Protein AF-A0A7H4P9H3-F1 (afdb_monomer_lite)

Secondary structure (DSSP, 8-state):
---------PPPP------SGGGHHHHHHHHHHHHHHHTT-S-TTTS--HHHHHHHHHHHHHHTHHHHHHHHHHHHHHHHHHHHHHHHHHHHHHHH-HHHHHHHHHHHHHHHTS-GGGHHHHHHHHH-STTS------------SS--

Organism: NCBI:txid2058152

Sequence (148 aa):
MSQMILRTDAPARPGFRLNGWPWLLPALLLLLWYVAAREGWMPEQILPAPSVVADTALSLLSGDLLAQWGFSLQHLALGLLLGATAGTLLGALFGLVPAAAQRVEPLFYALAQIPTLGWIPLFMVLFGIDNGPQAGGYRQNHRGADDY

Radius of gyration: 31.33 Å; chains: 1; bounding box: 106×68×58 Å

Foldseek 3Di:
DDPPDPPPPDDDDPPPPPDPVVVVVVVVVLVVLQVCQVVCVDPCVVRPHVVVVVVVVVVCVPPPVVVVVVVVVVVVVVCCVVCVVVVVVLVVVVVVDVVCCVPPVVVVVVVVPPPPVNVVVVVCVVVDPPPDPPPPDPPPPPPDPPDD

Structure (mmCIF, N/CA/C/O backbone):
data_AF-A0A7H4P9H3-F1
#
_entry.id   AF-A0A7H4P9H3-F1
#
loop_
_atom_site.group_PDB
_atom_site.id
_atom_site.type_symbol
_atom_site.label_atom_id
_atom_site.label_alt_id
_atom_site.label_comp_id
_atom_site.label_asym_id
_atom_site.label_entity_id
_atom_site.label_seq_id
_atom_site.pdbx_PDB_ins_code
_atom_site.Cartn_x
_atom_site.Cartn_y
_atom_site.Cartn_z
_atom_site.occupancy
_atom_site.B_iso_or_equiv
_atom_site.auth_seq_id
_atom_site.auth_comp_id
_atom_site.auth_asym_id
_atom_site.auth_atom_id
_atom_site.pdbx_PDB_model_num
ATOM 1 N N . MET A 1 1 ? -51.803 38.256 -22.784 1.00 50.34 1 MET A N 1
ATOM 2 C CA . MET A 1 1 ? -50.689 38.691 -23.656 1.00 50.34 1 MET A CA 1
ATOM 3 C C . MET A 1 1 ? -49.470 38.969 -22.790 1.00 50.34 1 MET A C 1
ATOM 5 O O . MET A 1 1 ? -49.396 40.043 -22.222 1.00 50.34 1 MET A O 1
ATOM 9 N N . SER A 1 2 ? -48.573 37.993 -22.628 1.00 53.97 2 SER A N 1
ATOM 10 C CA . SER A 1 2 ? -47.148 38.243 -22.356 1.00 53.97 2 SER A CA 1
ATOM 11 C C . SER A 1 2 ? -46.397 36.917 -22.468 1.00 53.97 2 SER A C 1
ATOM 13 O O . SER A 1 2 ? -46.348 36.125 -21.532 1.00 53.97 2 SER A O 1
ATOM 15 N N . GLN A 1 3 ? -45.904 36.636 -23.674 1.00 62.41 3 GLN A N 1
ATOM 16 C CA . GLN A 1 3 ? -44.937 35.574 -23.927 1.00 62.41 3 GLN A CA 1
ATOM 17 C C . GLN A 1 3 ? -43.599 36.057 -23.357 1.00 62.41 3 GLN A C 1
ATOM 19 O O . GLN A 1 3 ? -42.876 36.811 -24.006 1.00 62.41 3 GLN A O 1
ATOM 24 N N . MET A 1 4 ? -43.311 35.688 -22.108 1.00 59.50 4 MET A N 1
ATOM 25 C CA . MET A 1 4 ? -42.007 35.899 -21.488 1.00 59.50 4 MET A CA 1
ATOM 26 C C . MET A 1 4 ? -41.055 34.852 -22.066 1.00 59.50 4 MET A C 1
ATOM 28 O O . MET A 1 4 ? -40.994 33.707 -21.628 1.00 59.50 4 MET A O 1
ATOM 32 N N . ILE A 1 5 ? -40.401 35.263 -23.147 1.00 64.75 5 ILE A N 1
ATOM 33 C CA . ILE A 1 5 ? -39.418 34.519 -23.926 1.00 64.75 5 ILE A CA 1
ATOM 34 C C . ILE A 1 5 ? -38.284 34.076 -22.990 1.00 64.75 5 ILE A C 1
ATOM 36 O O . ILE A 1 5 ? -37.393 34.855 -22.656 1.00 64.75 5 ILE A O 1
ATOM 40 N N . LEU A 1 6 ? -38.312 32.810 -22.571 1.00 63.94 6 LEU A N 1
ATOM 41 C CA . LEU A 1 6 ? -37.164 32.107 -22.002 1.00 63.94 6 LEU A CA 1
ATOM 42 C C . LEU A 1 6 ? -36.165 31.866 -23.135 1.00 63.94 6 LEU A C 1
ATOM 44 O O . LEU A 1 6 ? -36.168 30.824 -23.788 1.00 63.94 6 LEU A O 1
ATOM 48 N N . ARG A 1 7 ? -35.318 32.862 -23.396 1.00 65.88 7 ARG A N 1
ATOM 49 C CA . ARG A 1 7 ? -34.140 32.684 -24.238 1.00 65.88 7 ARG A CA 1
ATOM 50 C C . ARG A 1 7 ? -33.122 31.887 -23.433 1.00 65.88 7 ARG A C 1
ATOM 52 O O . ARG A 1 7 ? -32.384 32.427 -22.621 1.00 65.88 7 ARG A O 1
ATOM 59 N N . THR A 1 8 ? -33.172 30.571 -23.586 1.00 65.62 8 THR A N 1
ATOM 60 C CA . THR A 1 8 ? -32.156 29.668 -23.054 1.00 65.62 8 THR A CA 1
ATOM 61 C C . THR A 1 8 ? -30.959 29.764 -23.987 1.00 65.62 8 THR A C 1
ATOM 63 O O . THR A 1 8 ? -30.941 29.154 -25.055 1.00 65.62 8 THR A O 1
ATOM 66 N N . ASP A 1 9 ? -29.979 30.584 -23.622 1.00 63.50 9 ASP A N 1
ATOM 67 C CA . ASP A 1 9 ? -28.686 30.571 -24.291 1.00 63.50 9 ASP A CA 1
ATOM 68 C C . ASP A 1 9 ? -28.035 29.214 -24.002 1.00 63.50 9 ASP A C 1
ATOM 70 O O . ASP A 1 9 ? -27.624 28.912 -22.880 1.00 63.50 9 ASP A O 1
ATOM 74 N N . ALA A 1 10 ? -28.037 28.337 -25.007 1.00 69.56 10 ALA A N 1
ATOM 75 C CA . ALA A 1 10 ? -27.418 27.027 -24.904 1.00 69.56 10 ALA A CA 1
ATOM 76 C C . ALA A 1 10 ? -25.907 27.204 -24.651 1.00 69.56 10 ALA A C 1
ATOM 78 O O . ALA A 1 10 ? -25.257 27.956 -25.385 1.00 69.56 10 ALA A O 1
ATOM 79 N N . PRO A 1 11 ? -25.318 26.526 -23.649 1.00 66.38 11 PRO A N 1
ATOM 80 C CA . PRO A 1 11 ? -23.902 26.674 -23.350 1.00 66.38 11 PRO A CA 1
ATOM 81 C C . PRO A 1 11 ? -23.066 26.188 -24.539 1.00 66.38 11 PRO A C 1
ATOM 83 O O . PRO A 1 11 ? -23.176 25.037 -24.971 1.00 66.38 11 PRO A O 1
ATOM 86 N N . ALA A 1 12 ? -22.225 27.076 -25.074 1.00 68.00 12 ALA A N 1
ATOM 87 C CA . ALA A 1 12 ? -21.254 26.738 -26.105 1.00 68.00 12 ALA A CA 1
ATOM 88 C C . ALA A 1 12 ? -20.333 25.625 -25.580 1.00 68.00 12 ALA A C 1
ATOM 90 O O . ALA A 1 12 ? -19.615 25.802 -24.596 1.00 68.00 12 ALA A O 1
ATOM 91 N N . ARG A 1 13 ? -20.372 24.453 -26.221 1.00 68.19 13 ARG A N 1
ATOM 92 C CA . ARG A 1 13 ? -19.498 23.326 -25.877 1.00 68.19 13 ARG A CA 1
ATOM 93 C C . ARG A 1 13 ? -18.051 23.717 -26.202 1.00 68.19 13 ARG A C 1
ATOM 95 O O . ARG A 1 13 ? -17.796 24.065 -27.357 1.00 68.19 13 ARG A O 1
ATOM 102 N N . PRO A 1 14 ? -17.101 23.656 -25.252 1.00 64.00 14 PRO A N 1
ATOM 103 C CA . PRO A 1 14 ? -15.700 23.893 -25.567 1.00 64.00 14 PRO A CA 1
ATOM 104 C C . PRO A 1 14 ? -15.241 22.808 -26.545 1.00 64.00 14 PRO A C 1
ATOM 106 O O . PRO A 1 14 ? -15.178 21.626 -26.209 1.00 64.00 14 PRO A O 1
ATOM 109 N N . GLY A 1 15 ? -14.979 23.202 -27.791 1.00 64.19 15 GLY A N 1
ATOM 110 C CA . GLY A 1 15 ? -14.420 22.309 -28.794 1.00 64.19 15 GLY A CA 1
ATOM 111 C C . GLY A 1 15 ? -13.001 21.945 -28.384 1.00 64.19 15 GLY A C 1
ATOM 112 O O . GLY A 1 15 ? -12.099 22.775 -28.486 1.00 64.19 15 GLY A O 1
ATOM 113 N N . PHE A 1 16 ? -12.804 20.715 -27.910 1.00 64.50 16 PHE A N 1
ATOM 114 C CA . PHE A 1 16 ? -11.483 20.165 -27.632 1.00 64.50 16 PHE A CA 1
ATOM 115 C C . PHE A 1 16 ? -10.740 20.013 -28.964 1.00 64.50 16 PHE A C 1
ATOM 117 O O . PHE A 1 16 ? -10.868 19.016 -29.673 1.00 64.50 16 PHE A O 1
ATOM 124 N N . ARG A 1 17 ? -10.022 21.063 -29.365 1.00 65.56 17 ARG A N 1
ATOM 125 C CA . ARG A 1 17 ? -9.144 21.021 -30.530 1.00 65.56 17 ARG A CA 1
ATOM 126 C C . ARG A 1 17 ? -7.938 20.173 -30.154 1.00 65.56 17 ARG A C 1
ATOM 128 O O . ARG A 1 17 ? -7.059 20.637 -29.432 1.00 65.56 17 ARG A O 1
ATOM 135 N N . LEU A 1 18 ? -7.909 18.940 -30.653 1.00 63.81 18 LEU A N 1
ATOM 136 C CA . LEU A 1 18 ? -6.740 18.064 -30.640 1.00 63.81 18 LEU A CA 1
ATOM 137 C C . LEU A 1 18 ? -5.651 18.687 -31.526 1.00 63.81 18 LEU A C 1
ATOM 139 O O . LEU A 1 18 ? -5.463 18.304 -32.676 1.00 63.81 18 LEU A O 1
ATOM 143 N N . ASN A 1 19 ? -4.980 19.720 -31.024 1.00 69.88 19 ASN A N 1
ATOM 144 C CA . ASN A 1 19 ? -3.798 20.266 -31.670 1.00 69.88 19 ASN A CA 1
ATOM 145 C C . ASN A 1 19 ? -2.638 19.313 -31.349 1.00 69.88 19 ASN A C 1
ATOM 147 O O . ASN A 1 19 ? -2.476 18.952 -30.191 1.00 69.88 19 ASN A O 1
ATOM 151 N N . GLY A 1 20 ? -1.843 18.887 -32.334 1.00 70.44 20 GLY A N 1
ATOM 152 C CA . GLY A 1 20 ? -0.722 17.946 -32.132 1.00 70.44 20 GLY A CA 1
ATOM 153 C C . GLY A 1 20 ? 0.461 18.529 -31.344 1.00 70.44 20 GLY A C 1
ATOM 154 O O . GLY A 1 20 ? 1.387 17.812 -30.978 1.00 70.44 20 GLY A O 1
ATOM 155 N N . TRP A 1 21 ? 0.408 19.827 -31.044 1.00 75.75 21 TRP A N 1
ATOM 156 C CA . TRP A 1 21 ? 1.420 20.588 -30.312 1.00 75.75 21 TRP A CA 1
ATOM 157 C C . TRP A 1 21 ? 1.882 19.982 -28.966 1.00 75.75 21 TRP A C 1
ATOM 159 O O . TRP A 1 21 ? 3.083 20.012 -28.704 1.00 75.75 21 TRP A O 1
ATOM 169 N N . PRO A 1 22 ? 1.013 19.380 -28.123 1.00 78.44 22 PRO A N 1
ATOM 170 C CA . PRO A 1 22 ? 1.424 18.764 -26.860 1.00 78.44 22 PRO A CA 1
ATOM 171 C C . PRO A 1 22 ? 2.358 17.562 -27.039 1.00 78.44 22 PRO A C 1
ATOM 173 O O . PRO A 1 22 ? 3.066 17.214 -26.102 1.00 78.44 22 PRO A O 1
ATOM 176 N N . TRP A 1 23 ? 2.381 16.940 -28.225 1.00 81.50 23 TRP A N 1
ATOM 177 C CA . TRP A 1 23 ? 3.213 15.769 -28.522 1.00 81.50 23 TRP A CA 1
ATOM 178 C C . TRP A 1 23 ? 4.636 16.129 -28.968 1.00 81.50 23 TRP A C 1
ATOM 180 O O . TRP A 1 23 ? 5.516 15.272 -28.940 1.00 81.50 23 TRP A O 1
ATOM 190 N N . LEU A 1 24 ? 4.897 17.393 -29.318 1.00 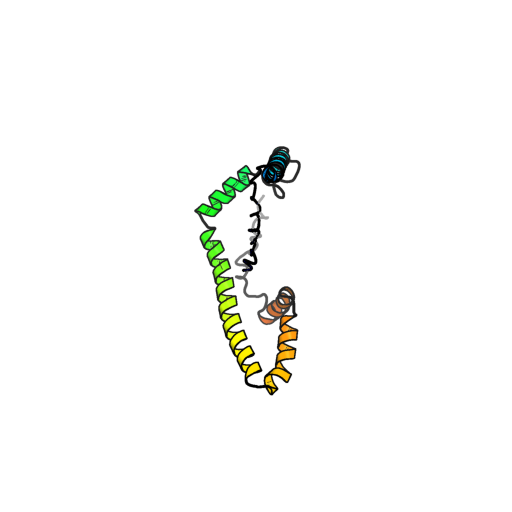82.00 24 LEU A N 1
ATOM 191 C CA . LEU A 1 24 ? 6.240 17.853 -29.691 1.00 82.00 24 LEU A CA 1
ATOM 192 C C . LEU A 1 24 ? 7.212 17.800 -28.508 1.00 82.00 24 LEU A C 1
ATOM 194 O O . LEU A 1 24 ? 8.365 17.420 -28.680 1.00 82.00 24 LEU A O 1
ATOM 198 N N . LEU A 1 25 ? 6.740 18.141 -27.306 1.00 82.25 25 LEU A N 1
ATOM 199 C CA . LEU A 1 25 ? 7.551 18.128 -26.089 1.00 82.25 25 LEU A CA 1
ATOM 200 C C . LEU A 1 25 ? 8.035 16.710 -25.704 1.00 82.25 25 LEU A C 1
ATOM 202 O O . LEU A 1 25 ? 9.245 16.536 -25.556 1.00 82.25 25 LEU A O 1
ATOM 206 N N . PRO A 1 26 ? 7.167 15.680 -25.590 1.00 83.19 26 PRO A N 1
ATOM 207 C CA . PRO A 1 26 ? 7.621 14.319 -25.311 1.00 83.19 26 PRO A CA 1
ATOM 208 C C . PRO A 1 26 ? 8.455 13.736 -26.458 1.00 83.19 26 PRO A C 1
ATOM 210 O O . PRO A 1 26 ? 9.421 13.029 -26.190 1.00 83.19 26 PRO A O 1
ATOM 213 N N . ALA A 1 27 ? 8.147 14.060 -27.720 1.00 83.44 27 ALA A N 1
ATOM 214 C CA . ALA A 1 27 ? 8.945 13.606 -28.860 1.00 83.44 27 ALA A CA 1
ATOM 215 C C . ALA A 1 27 ? 10.370 14.186 -28.844 1.00 83.44 27 ALA A C 1
ATOM 217 O O . ALA A 1 27 ? 11.335 13.454 -29.059 1.00 83.44 27 ALA A O 1
ATOM 218 N N . LEU A 1 28 ? 10.518 15.479 -28.538 1.00 85.12 28 LEU A N 1
ATOM 219 C CA . LEU A 1 28 ? 11.826 16.120 -28.397 1.00 85.12 28 LEU A CA 1
ATOM 220 C C . LEU A 1 28 ? 12.618 15.521 -27.229 1.00 85.12 28 LEU A C 1
ATOM 222 O O . LEU A 1 28 ? 13.813 15.268 -27.366 1.00 85.12 28 LEU A O 1
ATOM 226 N N . LEU A 1 29 ? 11.951 15.257 -26.104 1.00 83.19 29 LEU A N 1
ATOM 227 C CA . LEU A 1 29 ? 12.568 14.631 -24.937 1.00 83.19 29 LEU A CA 1
ATOM 228 C C . LEU A 1 29 ? 13.059 13.209 -25.246 1.00 83.19 29 LEU A C 1
ATOM 230 O O . LEU A 1 29 ? 14.183 12.865 -24.892 1.00 83.19 29 LEU A O 1
ATOM 234 N N . LEU A 1 30 ? 12.252 12.409 -25.950 1.00 80.38 30 LEU A N 1
ATOM 235 C CA . LEU A 1 30 ? 12.633 11.073 -26.423 1.00 80.38 30 LEU A CA 1
ATOM 236 C C . LEU A 1 30 ? 13.840 11.126 -27.366 1.00 80.38 30 LEU A C 1
ATOM 238 O O . LEU A 1 30 ? 14.734 10.289 -27.273 1.00 80.38 30 LEU A O 1
ATOM 242 N N . LEU A 1 31 ? 13.885 12.118 -28.257 1.00 80.50 31 LEU A N 1
ATOM 243 C CA . LEU A 1 31 ? 14.992 12.288 -29.193 1.00 80.50 31 LEU A CA 1
ATOM 244 C C . LEU A 1 31 ? 16.279 12.707 -28.470 1.00 80.50 31 LEU A C 1
ATOM 246 O O . LEU A 1 31 ? 17.341 12.150 -28.740 1.00 80.50 31 LEU A O 1
ATOM 250 N N . LEU A 1 32 ? 16.183 13.628 -27.508 1.00 80.44 32 LEU A N 1
ATOM 251 C CA . LEU A 1 32 ? 17.313 14.025 -26.668 1.00 80.44 32 LEU A CA 1
ATOM 252 C C . LEU A 1 32 ? 17.823 12.846 -25.828 1.00 80.44 32 LEU A C 1
ATOM 254 O O . LEU A 1 32 ? 19.031 12.652 -25.713 1.00 80.44 32 LEU A O 1
ATOM 258 N N . TRP A 1 33 ? 16.907 12.030 -25.303 1.00 76.50 33 TRP A N 1
ATOM 259 C CA . TRP A 1 33 ? 17.234 10.800 -24.589 1.00 76.50 33 TRP A CA 1
ATOM 260 C C . TRP A 1 33 ? 17.967 9.791 -25.482 1.00 76.50 33 TRP A C 1
ATOM 262 O O . TRP A 1 33 ? 19.010 9.275 -25.084 1.00 76.50 33 TRP A O 1
ATOM 272 N N . TYR A 1 34 ? 17.473 9.562 -26.703 1.00 74.81 34 TYR A N 1
ATOM 273 C CA . TYR A 1 34 ? 18.114 8.684 -27.685 1.00 74.81 34 TYR A CA 1
ATOM 274 C C . TYR A 1 34 ? 19.552 9.124 -27.993 1.00 74.81 34 TYR A C 1
ATOM 276 O O . TYR A 1 34 ? 20.463 8.297 -27.994 1.00 74.81 34 TYR A O 1
ATOM 284 N N . VAL A 1 35 ? 19.768 10.425 -28.216 1.00 73.75 35 VAL A N 1
ATOM 285 C CA . VAL A 1 35 ? 21.100 10.983 -28.499 1.00 73.75 35 VAL A CA 1
ATOM 286 C C . VAL A 1 35 ? 22.020 10.853 -27.284 1.00 73.75 35 VAL A C 1
ATOM 288 O O . VAL A 1 35 ? 23.136 10.362 -27.426 1.00 73.75 35 VAL A O 1
ATOM 291 N N . ALA A 1 36 ? 21.547 11.214 -26.087 1.00 71.69 36 ALA A N 1
ATOM 292 C CA . ALA A 1 36 ? 22.340 11.133 -24.860 1.00 71.69 36 ALA A CA 1
ATOM 293 C C . ALA A 1 36 ? 22.748 9.690 -24.508 1.0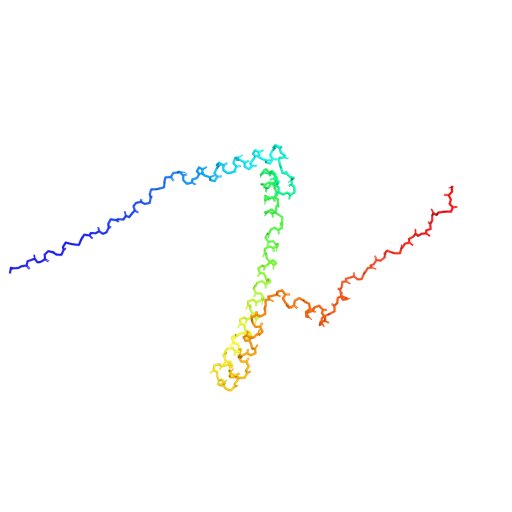0 71.69 36 ALA A C 1
ATOM 295 O O . ALA A 1 36 ? 23.869 9.464 -24.052 1.00 71.69 36 ALA A O 1
ATOM 296 N N . ALA A 1 37 ? 21.860 8.719 -24.747 1.00 67.94 37 ALA A N 1
ATOM 297 C CA . ALA A 1 37 ? 22.150 7.304 -24.537 1.00 67.94 37 ALA A CA 1
ATOM 298 C C . ALA A 1 37 ? 23.123 6.745 -25.591 1.00 67.94 37 ALA A C 1
ATOM 300 O O . ALA A 1 37 ? 23.994 5.949 -25.255 1.00 67.94 37 ALA A O 1
ATOM 301 N N . ARG A 1 38 ? 23.015 7.174 -26.858 1.00 68.75 38 ARG A N 1
ATOM 302 C CA . ARG A 1 38 ? 23.899 6.712 -27.943 1.00 68.75 38 ARG A CA 1
ATOM 303 C C . ARG A 1 38 ? 25.321 7.267 -27.835 1.00 68.75 38 ARG A C 1
ATOM 305 O O . ARG A 1 38 ? 26.267 6.546 -28.125 1.00 68.75 38 ARG A O 1
ATOM 312 N N . GLU A 1 39 ? 25.466 8.528 -27.437 1.00 71.25 39 GLU A N 1
ATOM 313 C CA . GLU A 1 39 ? 26.770 9.193 -27.283 1.00 71.25 39 GLU A CA 1
ATOM 314 C C . GLU A 1 39 ? 27.473 8.840 -25.957 1.00 71.25 39 GLU A C 1
ATOM 316 O O . GLU A 1 39 ? 28.557 9.348 -25.673 1.00 71.25 39 GLU A O 1
ATOM 321 N N . GLY A 1 40 ? 26.873 7.977 -25.125 1.00 64.62 40 GLY A N 1
ATOM 322 C CA . GLY A 1 40 ? 27.494 7.484 -23.892 1.00 64.62 40 GLY A CA 1
ATOM 323 C C . GLY A 1 40 ? 27.714 8.564 -22.830 1.00 64.62 40 GLY A C 1
ATOM 324 O O . GLY A 1 40 ? 28.597 8.429 -21.985 1.00 64.62 40 GLY A O 1
ATOM 325 N N . TRP A 1 41 ? 26.927 9.646 -22.852 1.00 64.88 41 TRP A N 1
ATOM 326 C CA . TRP A 1 41 ? 27.062 10.761 -21.903 1.00 64.88 41 TRP A CA 1
ATOM 327 C C . TRP A 1 41 ? 26.717 10.371 -20.458 1.00 64.88 41 TRP A C 1
ATOM 329 O O . TRP A 1 41 ? 27.028 11.113 -19.529 1.00 64.88 41 TRP A O 1
ATOM 339 N N . MET A 1 42 ? 26.081 9.213 -20.264 1.00 58.06 42 MET A N 1
ATOM 340 C CA . MET A 1 42 ? 25.690 8.664 -18.971 1.00 58.06 42 MET A CA 1
ATOM 341 C C . MET A 1 42 ? 26.004 7.158 -18.946 1.00 58.06 42 MET A C 1
ATOM 343 O O . MET A 1 42 ? 25.846 6.506 -19.979 1.00 58.06 42 MET A O 1
ATOM 347 N N . PRO A 1 43 ? 26.403 6.574 -17.799 1.00 57.31 43 PRO A N 1
ATOM 348 C CA . PRO A 1 43 ? 26.610 5.132 -17.691 1.00 57.31 43 PRO A CA 1
ATOM 349 C C . PRO A 1 43 ? 25.370 4.343 -18.136 1.00 57.31 43 PRO A C 1
ATOM 351 O O . PRO A 1 43 ? 24.255 4.669 -17.719 1.00 57.31 43 PRO A O 1
ATOM 354 N N . GLU A 1 44 ? 25.557 3.273 -18.917 1.00 59.34 44 GLU A N 1
ATOM 355 C CA . GLU A 1 44 ? 24.473 2.416 -19.446 1.00 59.34 44 GLU A CA 1
ATOM 356 C C . GLU A 1 44 ? 23.559 1.839 -18.350 1.00 59.34 44 GLU A C 1
ATOM 358 O O . GLU A 1 44 ? 22.411 1.483 -18.601 1.00 59.34 44 GLU A O 1
ATOM 363 N N . GLN A 1 45 ? 24.052 1.797 -17.111 1.00 53.62 45 GLN A N 1
ATOM 364 C CA . GLN A 1 45 ? 23.323 1.343 -15.929 1.00 53.62 45 GLN A CA 1
ATOM 365 C C . GLN A 1 45 ? 22.301 2.370 -15.399 1.00 53.62 45 GLN A C 1
ATOM 367 O O . GLN A 1 45 ? 21.400 2.004 -14.649 1.00 53.62 45 GLN A O 1
ATOM 372 N N . ILE A 1 46 ? 22.434 3.647 -15.781 1.00 57.56 46 ILE A N 1
ATOM 373 C CA . ILE A 1 46 ? 21.551 4.760 -15.386 1.00 57.56 46 ILE A CA 1
ATOM 374 C C . ILE A 1 46 ? 20.653 5.177 -16.565 1.00 57.56 46 ILE A C 1
ATOM 376 O O . ILE A 1 46 ? 19.504 5.563 -16.356 1.00 57.56 46 ILE A O 1
ATOM 380 N N . LEU A 1 47 ? 21.152 5.075 -17.803 1.00 51.34 47 LEU A N 1
ATOM 381 C CA . LEU A 1 47 ? 20.416 5.416 -19.025 1.00 51.34 47 LEU A CA 1
ATOM 382 C C . LEU A 1 47 ? 20.662 4.367 -20.132 1.00 51.34 47 LEU A C 1
ATOM 384 O O . LEU A 1 47 ? 21.431 4.612 -21.062 1.00 51.34 47 LEU A O 1
ATOM 388 N N . PRO A 1 48 ? 20.011 3.192 -20.058 1.00 62.09 48 PRO A N 1
ATOM 389 C CA . PRO A 1 48 ? 20.076 2.213 -21.135 1.00 62.09 48 PRO A CA 1
ATOM 390 C C . PRO A 1 48 ? 19.467 2.787 -22.419 1.00 62.09 48 PRO A C 1
ATOM 392 O O . PRO A 1 48 ? 18.485 3.537 -22.384 1.00 62.09 48 PRO A O 1
ATOM 395 N N . ALA A 1 49 ? 20.046 2.422 -23.564 1.00 70.88 49 ALA A N 1
ATOM 396 C CA . ALA A 1 49 ? 19.540 2.848 -24.859 1.00 70.88 49 ALA A CA 1
ATOM 397 C C . ALA A 1 49 ? 18.069 2.417 -25.042 1.00 70.88 49 ALA A C 1
ATOM 399 O O . ALA A 1 49 ? 17.700 1.297 -24.678 1.00 70.88 49 ALA A O 1
ATOM 400 N N . PRO A 1 50 ? 17.215 3.262 -25.642 1.00 65.31 50 PRO A N 1
ATOM 401 C CA . PRO A 1 50 ? 15.785 2.978 -25.790 1.00 65.31 50 PRO A CA 1
ATOM 402 C C . PRO A 1 50 ? 15.485 1.707 -26.601 1.00 65.31 50 PRO A C 1
ATOM 404 O O . PRO A 1 50 ? 14.444 1.092 -26.389 1.00 65.31 50 PRO A O 1
ATOM 407 N N . SER A 1 51 ? 16.392 1.271 -27.483 1.00 70.19 51 SER A N 1
ATOM 408 C CA . SER A 1 51 ? 16.303 -0.028 -28.166 1.00 70.19 51 SER A CA 1
ATOM 409 C C . SER A 1 51 ? 16.430 -1.204 -27.195 1.00 70.19 51 SER A C 1
ATOM 411 O O . SER A 1 51 ? 15.613 -2.115 -27.232 1.00 70.19 51 SER A O 1
ATOM 413 N N . VAL A 1 52 ? 17.385 -1.143 -26.265 1.00 70.12 52 VAL A N 1
ATOM 414 C CA . VAL A 1 52 ? 17.584 -2.162 -25.222 1.00 70.12 52 VAL A CA 1
ATOM 415 C C . VAL A 1 52 ? 16.389 -2.199 -24.271 1.00 70.12 52 VAL A C 1
ATOM 417 O O . VAL A 1 52 ? 15.946 -3.277 -23.878 1.00 70.12 52 VAL A O 1
ATOM 420 N N . VAL A 1 53 ? 15.815 -1.037 -23.941 1.00 72.88 53 VAL A N 1
ATOM 421 C CA . VAL A 1 53 ? 14.573 -0.953 -23.154 1.00 72.88 53 VAL A CA 1
ATOM 422 C C . VAL A 1 53 ? 13.407 -1.605 -23.900 1.00 72.88 53 VAL A C 1
ATOM 424 O O . VAL A 1 53 ? 12.648 -2.352 -23.288 1.00 72.88 53 VAL A O 1
ATOM 427 N N . ALA A 1 54 ? 13.275 -1.366 -25.209 1.00 73.31 54 ALA A N 1
ATOM 428 C CA . ALA A 1 54 ? 12.223 -1.963 -26.029 1.00 73.31 54 ALA A CA 1
ATOM 429 C C . ALA A 1 54 ? 12.365 -3.491 -26.143 1.00 73.31 54 ALA A C 1
ATOM 431 O O . ALA A 1 54 ? 11.388 -4.204 -25.915 1.00 73.31 54 ALA A O 1
ATOM 432 N N . ASP A 1 55 ? 13.569 -4.001 -26.411 1.00 76.69 55 ASP A N 1
ATOM 433 C CA . ASP A 1 55 ? 13.834 -5.445 -26.469 1.00 76.69 55 ASP A CA 1
ATOM 434 C C . ASP A 1 55 ? 13.613 -6.118 -25.110 1.00 76.69 55 ASP A C 1
ATOM 436 O O . ASP A 1 55 ? 12.985 -7.175 -25.023 1.00 76.69 55 ASP A O 1
ATOM 440 N N . THR A 1 56 ? 14.055 -5.478 -24.024 1.00 72.81 56 THR A N 1
ATOM 441 C CA . THR A 1 56 ? 13.822 -5.975 -22.661 1.00 72.81 56 THR A CA 1
ATOM 442 C C . THR A 1 56 ? 12.332 -5.975 -22.330 1.00 72.81 56 THR A C 1
ATOM 444 O O . THR A 1 56 ? 11.830 -6.954 -21.788 1.00 72.81 56 THR A O 1
ATOM 447 N N . ALA A 1 57 ? 11.594 -4.923 -22.695 1.00 68.62 57 ALA A N 1
ATOM 448 C CA . ALA A 1 57 ? 10.150 -4.856 -22.489 1.00 68.62 57 ALA A CA 1
ATOM 449 C C . ALA A 1 57 ? 9.415 -5.975 -23.244 1.00 68.62 57 ALA A C 1
ATOM 451 O O . ALA A 1 57 ? 8.567 -6.645 -22.658 1.00 68.62 57 ALA A O 1
ATOM 452 N N . LEU A 1 58 ? 9.767 -6.223 -24.510 1.00 74.38 58 LEU A N 1
ATOM 453 C CA . LEU A 1 58 ? 9.181 -7.297 -25.321 1.00 74.38 58 LEU A CA 1
ATOM 454 C C . LEU A 1 58 ? 9.535 -8.691 -24.781 1.00 74.38 58 LEU A C 1
ATOM 456 O O . LEU A 1 58 ? 8.665 -9.561 -24.704 1.00 74.38 58 LEU A O 1
ATOM 460 N N . SER A 1 59 ? 10.779 -8.895 -24.349 1.00 70.81 59 SER A N 1
ATOM 461 C CA . SER A 1 59 ? 11.232 -10.145 -23.730 1.00 70.81 59 SER A CA 1
ATOM 462 C C . SER A 1 59 ? 10.494 -10.428 -22.414 1.00 70.81 59 SER A C 1
ATOM 464 O O . SER A 1 59 ? 9.945 -11.514 -22.214 1.00 70.81 59 SER A O 1
ATOM 466 N N . LEU A 1 60 ? 10.368 -9.413 -21.554 1.00 68.00 60 LEU A N 1
ATOM 467 C CA . LEU A 1 60 ? 9.640 -9.501 -20.291 1.00 68.00 60 LEU A CA 1
ATOM 468 C C . LEU A 1 60 ? 8.141 -9.763 -20.503 1.00 68.00 60 LEU A C 1
ATOM 470 O O . LEU A 1 60 ? 7.542 -10.512 -19.729 1.00 68.00 60 LEU A O 1
ATOM 474 N N . LEU A 1 61 ? 7.537 -9.186 -21.552 1.00 68.62 61 LEU A N 1
ATOM 475 C CA . LEU A 1 61 ? 6.117 -9.380 -21.894 1.00 68.62 61 LEU A CA 1
ATOM 476 C C . LEU A 1 61 ? 5.827 -10.822 -22.318 1.00 68.62 61 LEU A C 1
ATOM 478 O 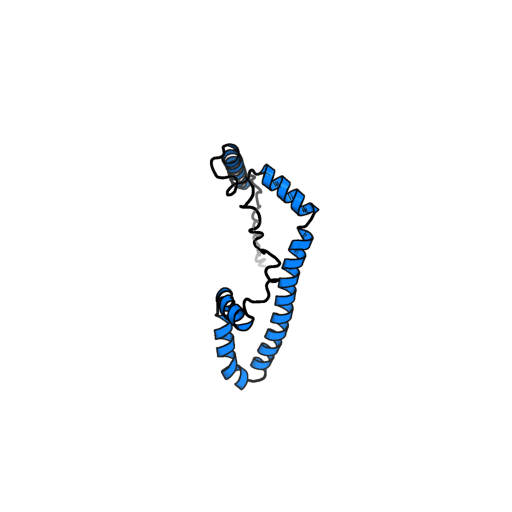O . LEU A 1 61 ? 4.716 -11.303 -22.109 1.00 68.62 61 LEU A O 1
ATOM 482 N N . SER A 1 62 ? 6.824 -11.496 -22.892 1.00 66.62 62 SER A N 1
ATOM 483 C CA . SER A 1 62 ? 6.687 -12.824 -23.494 1.00 66.62 62 SER A CA 1
ATOM 484 C C . SER A 1 62 ? 6.876 -13.975 -22.502 1.00 66.62 62 SER A C 1
ATOM 486 O O . SER A 1 62 ? 6.323 -15.049 -22.718 1.00 66.62 62 SER A O 1
ATOM 488 N N . GLY A 1 63 ? 7.672 -13.777 -21.447 1.00 68.81 63 GLY A N 1
ATOM 489 C CA . GLY A 1 63 ? 8.079 -14.861 -20.545 1.00 68.81 63 GLY A CA 1
ATOM 490 C C . GLY A 1 63 ? 7.421 -14.830 -19.168 1.00 68.81 63 GLY A C 1
ATOM 491 O O . GLY A 1 63 ? 6.818 -15.816 -18.759 1.00 68.81 63 GLY A O 1
ATOM 492 N N . ASP A 1 64 ? 7.548 -13.707 -18.454 1.00 67.56 64 ASP A N 1
ATOM 493 C CA . ASP A 1 64 ? 7.488 -13.734 -16.982 1.00 67.56 64 ASP A CA 1
ATOM 494 C C . ASP A 1 64 ? 6.778 -12.523 -16.349 1.00 67.56 64 ASP A C 1
ATOM 496 O O . ASP A 1 64 ? 6.494 -12.524 -15.154 1.00 67.56 64 ASP A O 1
ATOM 500 N N . LEU A 1 65 ? 6.422 -11.483 -17.123 1.00 70.88 65 LEU A N 1
ATOM 501 C CA . LEU A 1 65 ? 5.698 -10.328 -16.572 1.00 70.88 65 LEU A CA 1
ATOM 502 C C . LEU A 1 65 ? 4.367 -10.752 -15.953 1.00 70.88 65 LEU A C 1
ATOM 504 O O . LEU A 1 65 ? 4.103 -10.434 -14.803 1.00 70.88 65 LEU A O 1
ATOM 508 N N . LEU A 1 66 ? 3.532 -11.506 -16.663 1.00 74.25 66 LEU A N 1
ATOM 509 C CA . LEU A 1 66 ? 2.226 -11.909 -16.127 1.00 74.25 66 LEU A CA 1
ATOM 510 C C . LEU A 1 66 ? 2.338 -12.718 -14.824 1.00 74.25 66 LEU A C 1
ATOM 512 O O . LEU A 1 66 ? 1.528 -12.515 -13.919 1.00 74.25 66 LEU A O 1
ATOM 516 N N . ALA A 1 67 ? 3.359 -13.571 -14.698 1.00 75.75 67 ALA A N 1
ATOM 517 C CA . ALA A 1 67 ? 3.625 -14.327 -13.478 1.00 75.75 67 ALA A CA 1
ATOM 518 C C . ALA A 1 67 ? 4.081 -13.407 -12.331 1.00 75.75 67 ALA A C 1
ATOM 520 O O . ALA A 1 67 ? 3.470 -13.423 -11.259 1.00 75.75 67 ALA A O 1
ATOM 521 N N . GLN A 1 68 ? 5.073 -12.539 -12.569 1.00 76.94 68 GLN A N 1
ATOM 522 C CA . GLN A 1 68 ? 5.555 -11.554 -11.589 1.00 76.94 68 GLN A CA 1
ATOM 523 C C . GLN A 1 68 ? 4.429 -10.625 -11.111 1.00 76.94 68 GLN A C 1
ATOM 525 O O . GLN A 1 68 ? 4.292 -10.360 -9.914 1.00 76.94 68 GLN A O 1
ATOM 530 N N . TRP A 1 69 ? 3.590 -10.158 -12.035 1.00 82.50 69 TRP A N 1
ATOM 531 C CA . TRP A 1 69 ? 2.438 -9.321 -11.713 1.00 82.50 69 TRP A CA 1
ATOM 532 C C . TRP A 1 69 ? 1.404 -10.092 -10.903 1.00 82.50 69 TRP A C 1
ATOM 534 O O . TRP A 1 69 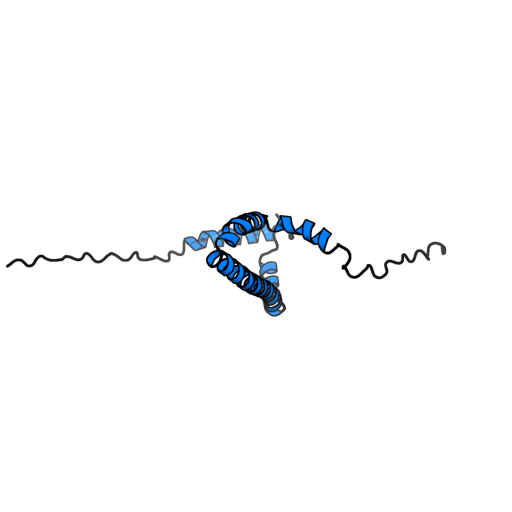? 0.883 -9.550 -9.931 1.00 82.50 69 TRP A O 1
ATOM 544 N N . GLY A 1 70 ? 1.152 -11.358 -11.248 1.00 84.88 70 GLY A N 1
ATOM 545 C CA . GLY A 1 70 ? 0.287 -12.252 -10.483 1.00 84.88 70 GLY A CA 1
ATOM 546 C C . GLY A 1 70 ? 0.738 -12.388 -9.030 1.00 84.88 70 GLY A C 1
ATOM 547 O O . GLY A 1 70 ? -0.081 -12.231 -8.125 1.00 84.88 70 GLY A O 1
ATOM 548 N N . PHE A 1 71 ? 2.040 -12.567 -8.789 1.00 85.62 71 PHE A N 1
ATOM 549 C CA . PHE A 1 71 ? 2.589 -12.597 -7.432 1.00 85.62 71 PHE A CA 1
ATOM 550 C C . PHE A 1 71 ? 2.359 -11.282 -6.684 1.00 85.62 71 PHE A C 1
ATOM 552 O O . PHE A 1 71 ? 1.872 -11.310 -5.552 1.00 85.62 71 PHE A O 1
ATOM 559 N N . SER A 1 72 ? 2.653 -10.128 -7.288 1.00 84.56 72 SER A N 1
ATOM 560 C CA . SER A 1 72 ? 2.391 -8.830 -6.648 1.00 84.56 72 SER A CA 1
ATOM 561 C C . SER A 1 72 ? 0.904 -8.627 -6.342 1.00 84.56 72 SER A C 1
ATOM 563 O O . SER A 1 72 ? 0.549 -8.206 -5.239 1.00 84.56 72 SER A O 1
ATOM 565 N N . LEU A 1 73 ? 0.025 -8.978 -7.284 1.00 91.38 73 LEU A N 1
ATOM 566 C CA . LEU A 1 73 ? -1.421 -8.845 -7.122 1.00 91.38 73 LEU A CA 1
ATOM 567 C C . LEU A 1 73 ? -1.962 -9.782 -6.043 1.00 91.38 73 LEU A C 1
ATOM 569 O O . LEU A 1 73 ? -2.826 -9.384 -5.269 1.00 91.38 73 LEU A O 1
ATOM 573 N N . GLN A 1 74 ? -1.436 -11.003 -5.958 1.00 93.25 74 GLN A N 1
ATOM 574 C CA . GLN A 1 74 ? -1.812 -11.964 -4.928 1.00 93.25 74 GLN A CA 1
ATOM 575 C C . GLN A 1 74 ? -1.454 -11.448 -3.533 1.00 93.25 74 GLN A C 1
ATOM 577 O O . GLN A 1 74 ? -2.275 -11.546 -2.625 1.00 93.25 74 GLN A O 1
ATOM 582 N N . HIS A 1 75 ? -0.268 -10.860 -3.354 1.00 93.00 75 HIS A N 1
ATOM 583 C CA . HIS A 1 75 ? 0.117 -10.268 -2.071 1.00 93.00 75 HIS A CA 1
ATOM 584 C C . HIS A 1 75 ? -0.809 -9.111 -1.680 1.00 93.00 75 HIS A C 1
ATOM 586 O O . HIS A 1 75 ? -1.263 -9.044 -0.537 1.00 93.00 75 HIS A O 1
ATOM 592 N N . LEU A 1 76 ? -1.148 -8.244 -2.639 1.00 93.75 76 LEU A N 1
ATOM 593 C CA . LEU A 1 76 ? -2.131 -7.174 -2.455 1.00 93.75 76 LEU A CA 1
ATOM 594 C C . LEU A 1 76 ? -3.511 -7.724 -2.084 1.00 93.75 76 LEU A C 1
ATOM 596 O O . LEU A 1 76 ? -4.125 -7.252 -1.131 1.00 93.75 76 LEU A O 1
ATOM 600 N N . ALA A 1 77 ? -3.985 -8.741 -2.803 1.00 95.81 77 ALA A N 1
ATOM 601 C CA . ALA A 1 77 ? -5.286 -9.353 -2.574 1.00 95.81 77 ALA A CA 1
ATOM 602 C C . ALA A 1 77 ? -5.362 -10.034 -1.202 1.00 95.81 77 ALA A C 1
ATOM 604 O O . ALA A 1 77 ? -6.339 -9.844 -0.482 1.00 95.81 77 ALA A O 1
ATOM 605 N N . LEU A 1 78 ? -4.327 -10.781 -0.806 1.00 96.00 78 LEU A N 1
ATOM 606 C CA . LEU A 1 78 ? -4.256 -11.418 0.510 1.00 96.00 78 LEU A CA 1
ATOM 607 C C . LEU A 1 78 ? -4.188 -10.379 1.633 1.00 96.00 78 LEU A C 1
ATOM 609 O O . LEU A 1 78 ? -4.937 -10.488 2.603 1.00 96.00 78 LEU A O 1
ATOM 613 N N . GLY A 1 79 ? -3.348 -9.351 1.484 1.00 93.12 79 GLY A N 1
ATOM 614 C CA . GLY A 1 79 ? -3.263 -8.249 2.442 1.00 93.12 79 GLY A CA 1
ATOM 615 C C . GLY A 1 79 ? -4.596 -7.512 2.588 1.00 93.12 79 GLY A C 1
ATOM 616 O O . GLY A 1 79 ? -5.036 -7.252 3.707 1.00 93.12 79 GLY A O 1
ATOM 617 N N . LEU A 1 80 ? -5.280 -7.251 1.470 1.00 95.56 80 LEU A N 1
ATOM 618 C CA . LEU A 1 80 ? -6.599 -6.627 1.456 1.00 95.56 80 LEU A CA 1
ATOM 619 C C . LEU A 1 80 ? -7.655 -7.518 2.110 1.00 95.56 80 LEU A C 1
ATOM 621 O O . LEU A 1 80 ? -8.421 -7.026 2.925 1.00 95.56 80 LEU A O 1
ATOM 625 N N . LEU A 1 81 ? -7.706 -8.810 1.786 1.00 97.69 81 LEU A N 1
ATOM 626 C CA . LEU A 1 81 ? -8.691 -9.732 2.355 1.00 97.69 81 LEU A CA 1
ATOM 627 C C . LEU A 1 81 ? -8.525 -9.865 3.869 1.00 97.69 81 LEU A C 1
ATOM 629 O O . LEU A 1 81 ? -9.501 -9.733 4.611 1.00 97.69 81 LEU A O 1
ATOM 633 N N . LEU A 1 82 ? -7.294 -10.083 4.336 1.00 96.62 82 LEU A N 1
ATOM 634 C CA . LEU A 1 82 ? -7.000 -10.199 5.763 1.00 96.62 82 LEU A CA 1
ATOM 635 C C . LEU A 1 82 ? -7.259 -8.874 6.490 1.00 96.62 82 LEU A C 1
ATOM 637 O O . LEU A 1 82 ? -7.945 -8.861 7.513 1.00 96.62 82 LEU A O 1
ATOM 641 N N . GLY A 1 83 ? -6.776 -7.760 5.934 1.00 94.31 83 GLY A N 1
ATOM 642 C CA . GLY A 1 83 ? -6.964 -6.425 6.496 1.00 94.31 83 GLY A CA 1
ATOM 643 C C . GLY A 1 83 ? -8.428 -5.993 6.526 1.00 94.31 83 GLY A C 1
ATOM 644 O O . GLY A 1 83 ? -8.898 -5.510 7.552 1.00 94.31 83 GLY A O 1
ATOM 645 N N . ALA A 1 84 ? -9.177 -6.220 5.447 1.00 96.62 84 ALA A N 1
ATOM 646 C CA . ALA A 1 84 ? -10.599 -5.905 5.375 1.00 96.62 84 ALA A CA 1
ATOM 647 C C . ALA A 1 84 ? -11.400 -6.752 6.363 1.00 96.62 84 ALA A C 1
ATOM 649 O O . ALA A 1 84 ? -12.256 -6.215 7.057 1.00 96.62 84 ALA A O 1
ATOM 650 N N . THR A 1 85 ? -11.102 -8.048 6.485 1.00 97.81 85 THR A N 1
ATOM 651 C CA . THR A 1 85 ? -11.809 -8.925 7.429 1.00 97.81 85 THR A CA 1
ATOM 652 C C . THR A 1 85 ? -11.531 -8.505 8.872 1.00 97.81 85 THR A C 1
ATOM 654 O O . THR A 1 85 ? -12.464 -8.237 9.627 1.00 97.81 85 THR A O 1
ATOM 657 N N . ALA A 1 86 ? -10.257 -8.371 9.251 1.00 96.00 86 ALA A N 1
ATOM 658 C CA . ALA A 1 86 ? -9.869 -7.976 10.604 1.00 96.00 86 ALA A CA 1
ATOM 659 C C . ALA A 1 86 ? -10.338 -6.553 10.951 1.00 96.00 86 ALA A C 1
ATOM 661 O O . ALA A 1 86 ? -10.907 -6.331 12.018 1.00 96.00 86 ALA A O 1
ATOM 662 N N . GLY A 1 87 ? -10.154 -5.601 10.035 1.00 93.81 87 GLY A N 1
ATOM 663 C CA . GLY A 1 87 ? -10.579 -4.214 10.197 1.00 93.81 87 GLY A CA 1
ATOM 664 C C . GLY A 1 87 ? -12.095 -4.074 10.296 1.00 93.81 87 GLY A C 1
ATOM 665 O O . GLY A 1 87 ? -12.578 -3.323 11.135 1.00 93.81 87 GLY A O 1
ATOM 666 N N . THR A 1 88 ? -12.857 -4.846 9.515 1.00 96.12 88 THR A N 1
ATOM 667 C CA . THR A 1 88 ? -14.326 -4.854 9.607 1.00 96.12 88 THR A CA 1
ATOM 668 C C . THR A 1 88 ? -14.795 -5.426 10.943 1.00 96.12 88 THR A C 1
ATOM 670 O O . THR A 1 88 ? -15.684 -4.851 11.564 1.00 96.12 88 THR A O 1
ATOM 673 N N . LEU A 1 89 ? -14.179 -6.509 11.429 1.00 95.75 89 LEU A N 1
ATOM 674 C CA . LEU A 1 89 ? -14.504 -7.086 12.738 1.00 95.75 89 LEU A CA 1
ATOM 675 C C . LEU A 1 89 ? -14.185 -6.119 13.885 1.00 95.75 89 LEU A C 1
ATOM 677 O O . LEU A 1 89 ? -15.010 -5.935 14.778 1.00 95.75 89 LEU A O 1
ATOM 681 N N . LEU A 1 90 ? -13.018 -5.471 13.848 1.00 93.38 90 LEU A N 1
ATOM 682 C CA . LEU A 1 90 ? -12.626 -4.474 14.848 1.00 93.38 90 LEU A CA 1
ATOM 683 C C . LEU A 1 90 ? -13.503 -3.219 14.782 1.00 93.38 90 LEU A C 1
ATOM 685 O O . LEU A 1 90 ? -13.963 -2.743 15.815 1.00 93.38 90 LEU A O 1
ATOM 689 N N . GLY A 1 91 ? -13.795 -2.717 13.582 1.00 92.44 91 GLY A N 1
ATOM 690 C CA . GLY A 1 91 ? -14.690 -1.579 13.385 1.00 92.44 91 GLY A CA 1
ATOM 691 C C . GLY A 1 91 ? -16.111 -1.872 13.870 1.00 92.44 91 GLY A C 1
ATOM 692 O O . GLY A 1 91 ? -16.705 -1.053 14.571 1.00 92.44 91 GLY A O 1
ATOM 693 N N . ALA A 1 92 ? -16.631 -3.069 13.584 1.00 94.81 92 ALA A N 1
ATOM 694 C CA . ALA A 1 92 ? -17.909 -3.523 14.122 1.00 94.81 92 ALA A CA 1
ATOM 695 C C . ALA A 1 92 ? -17.872 -3.619 15.656 1.00 94.81 92 ALA A C 1
ATOM 697 O O . ALA A 1 92 ? -18.810 -3.177 16.315 1.00 94.81 92 ALA A O 1
ATOM 698 N N . LEU A 1 93 ? -16.782 -4.131 16.237 1.00 94.25 93 LEU A N 1
ATOM 699 C CA . LEU A 1 93 ? -16.610 -4.206 17.689 1.00 94.25 93 LEU A CA 1
ATOM 700 C C . LEU A 1 93 ? -16.612 -2.815 18.340 1.00 94.25 93 LEU A C 1
ATOM 702 O O . LEU A 1 93 ? -17.287 -2.620 19.350 1.00 94.25 93 LEU A O 1
ATOM 706 N N . PHE A 1 94 ? -15.907 -1.844 17.758 1.00 93.44 94 PHE A N 1
ATOM 707 C CA . PHE A 1 94 ? -15.894 -0.465 18.255 1.00 93.44 94 PHE A CA 1
ATOM 708 C C . PHE A 1 94 ? -17.260 0.215 18.101 1.00 93.44 94 PHE A C 1
ATOM 710 O O . PHE A 1 94 ? -17.678 0.941 19.000 1.00 93.44 94 PHE A O 1
ATOM 717 N N . GLY A 1 95 ? -17.994 -0.075 17.022 1.00 91.38 95 GLY A N 1
ATOM 718 C CA . GLY A 1 95 ? -19.354 0.430 16.818 1.00 91.38 95 GLY A CA 1
ATOM 719 C C . GLY A 1 95 ? -20.395 -0.173 17.770 1.00 91.38 95 GLY A C 1
ATOM 720 O O . GLY A 1 95 ? -21.323 0.519 18.184 1.00 91.38 95 GLY A O 1
ATOM 721 N N . LEU A 1 96 ? -20.246 -1.449 18.141 1.00 93.62 96 LEU A N 1
ATOM 722 C CA . LEU A 1 96 ? -21.184 -2.159 19.020 1.00 93.62 96 LEU A CA 1
ATOM 723 C C . LEU A 1 96 ? -20.880 -1.959 20.512 1.00 93.62 96 LEU A C 1
ATOM 725 O O . LEU A 1 96 ? -21.794 -2.025 21.335 1.00 93.62 96 LEU A O 1
ATOM 729 N N . VAL A 1 97 ? -19.613 -1.735 20.881 1.00 95.12 97 VAL A N 1
ATOM 730 C CA . VAL A 1 97 ? -19.167 -1.679 22.280 1.00 95.12 97 VAL A CA 1
ATOM 731 C C . VAL A 1 97 ? -18.442 -0.353 22.565 1.00 95.12 97 VAL A C 1
ATOM 733 O O . VAL A 1 97 ? -17.225 -0.261 22.382 1.00 95.12 97 VAL A O 1
ATOM 736 N N . PRO A 1 98 ? -19.136 0.660 23.126 1.00 90.38 98 PRO A N 1
ATOM 737 C CA . PRO A 1 98 ? -18.550 1.976 23.413 1.00 90.38 98 PRO A CA 1
ATOM 738 C C . PRO A 1 98 ? -17.331 1.924 24.345 1.00 90.38 98 PRO A C 1
ATOM 740 O O . PRO A 1 98 ? -16.395 2.709 24.212 1.00 90.38 98 PRO A O 1
ATOM 743 N N . ALA A 1 99 ? -17.311 0.970 25.281 1.00 91.38 99 ALA A N 1
ATOM 744 C CA . ALA A 1 99 ? -16.181 0.768 26.186 1.00 91.3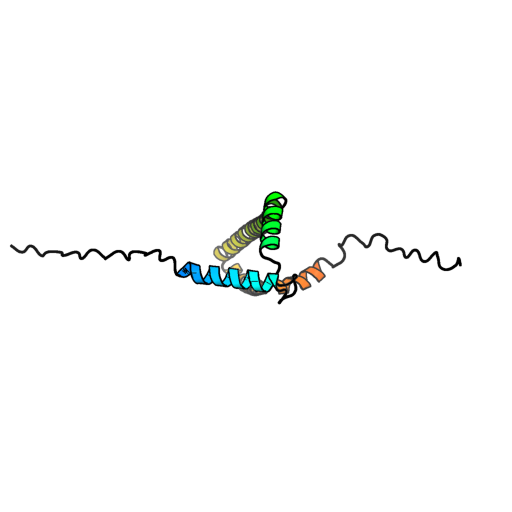8 99 ALA A CA 1
ATOM 745 C C . ALA A 1 99 ? -14.928 0.223 25.472 1.00 91.38 99 ALA A C 1
ATOM 747 O O . ALA A 1 99 ? -13.810 0.508 25.903 1.00 91.38 99 ALA A O 1
ATOM 748 N N . ALA A 1 100 ? -15.103 -0.559 24.399 1.00 88.44 100 ALA A N 1
ATOM 749 C CA . ALA A 1 100 ? -13.998 -1.070 23.593 1.00 88.44 100 ALA A CA 1
ATOM 750 C C . ALA A 1 100 ? -13.406 0.045 22.727 1.00 88.44 100 ALA A C 1
ATOM 752 O O . ALA A 1 100 ? -12.186 0.190 22.704 1.00 88.44 100 ALA A O 1
ATOM 753 N N . ALA A 1 101 ? -14.259 0.876 22.118 1.00 91.12 101 ALA A N 1
ATOM 754 C CA . ALA A 1 101 ? -13.833 2.070 21.391 1.00 91.12 101 ALA A CA 1
ATOM 755 C C . ALA A 1 101 ? -12.955 2.968 22.281 1.00 91.12 101 ALA A C 1
ATOM 757 O O . ALA A 1 101 ? -11.777 3.154 22.013 1.00 91.12 101 ALA A O 1
ATOM 758 N N . GLN A 1 102 ? -13.440 3.378 23.456 1.00 92.12 102 GLN A N 1
ATOM 759 C CA . GLN A 1 102 ? -12.695 4.301 24.328 1.00 92.12 102 GLN A CA 1
ATOM 760 C C . GLN A 1 102 ? -11.321 3.795 24.803 1.00 92.12 102 GLN A C 1
ATOM 762 O O . GLN A 1 102 ? -10.448 4.606 25.108 1.00 92.12 102 GLN A O 1
ATOM 767 N N . ARG A 1 103 ? -11.123 2.474 24.912 1.00 92.94 103 ARG A N 1
ATOM 768 C CA . ARG A 1 103 ? -9.882 1.888 25.455 1.00 92.94 103 ARG A CA 1
ATOM 769 C C . ARG A 1 103 ? -8.924 1.387 24.380 1.00 92.94 103 ARG A C 1
ATOM 771 O O . ARG A 1 103 ? -7.716 1.501 24.553 1.00 92.94 103 ARG A O 1
ATOM 778 N N . VAL A 1 104 ? -9.446 0.800 23.305 1.00 92.00 104 VAL A N 1
ATOM 779 C CA . VAL A 1 104 ? -8.650 0.082 22.297 1.00 92.00 104 VAL A CA 1
ATOM 780 C C . VAL A 1 104 ? -8.442 0.923 21.042 1.00 92.00 104 VAL A C 1
ATOM 782 O O . VAL A 1 104 ? -7.376 0.846 20.437 1.00 92.00 104 VAL A O 1
ATOM 785 N N . GLU A 1 105 ? -9.408 1.766 20.675 1.00 90.75 105 GLU A N 1
ATOM 786 C CA . GLU A 1 105 ? -9.311 2.642 19.502 1.00 90.75 105 GLU A CA 1
ATOM 787 C C . GLU A 1 105 ? -8.068 3.554 19.541 1.00 90.75 105 GLU A C 1
ATOM 789 O O . GLU A 1 105 ? -7.354 3.596 18.537 1.00 90.75 105 GLU A O 1
ATOM 794 N N . PRO A 1 106 ? -7.698 4.199 20.673 1.00 91.12 106 PRO A N 1
ATOM 795 C CA . PRO A 1 106 ? -6.486 5.019 20.728 1.00 91.12 106 PRO A CA 1
ATOM 796 C C . PRO A 1 106 ? -5.206 4.209 20.489 1.00 91.12 106 PRO A C 1
ATOM 798 O O . PRO A 1 106 ? -4.291 4.681 19.817 1.00 91.12 106 PRO A O 1
ATOM 801 N N . LEU A 1 107 ? -5.146 2.975 21.005 1.00 92.44 107 LEU A N 1
ATOM 802 C CA . LEU A 1 107 ? -4.011 2.079 20.784 1.00 92.44 107 LEU A CA 1
ATOM 803 C C . LEU A 1 107 ? -3.937 1.652 19.314 1.00 92.44 107 LEU A C 1
ATOM 805 O O . LEU A 1 107 ? -2.859 1.654 18.729 1.00 92.44 107 LEU A O 1
ATOM 809 N N . PHE A 1 108 ? -5.080 1.341 18.702 1.00 91.50 108 PHE A N 1
ATOM 810 C CA . PHE A 1 108 ? -5.152 0.986 17.288 1.00 91.50 108 PHE A CA 1
ATOM 811 C C . PHE A 1 108 ? -4.658 2.127 16.389 1.00 91.50 108 PHE A C 1
ATOM 813 O O . PHE A 1 108 ? -3.819 1.896 15.519 1.00 91.50 108 PHE A O 1
ATOM 820 N N . TYR A 1 109 ? -5.099 3.365 16.639 1.00 91.12 109 TYR A N 1
ATOM 821 C CA . TYR A 1 109 ? -4.605 4.532 15.903 1.00 91.12 109 TYR A CA 1
ATOM 822 C C . TYR A 1 109 ? -3.110 4.777 16.121 1.00 91.12 109 TYR A C 1
ATOM 824 O O . TYR A 1 109 ? -2.409 5.092 15.161 1.00 91.12 109 TYR A O 1
ATOM 832 N N . ALA A 1 110 ? -2.606 4.593 17.345 1.00 92.62 110 ALA A N 1
ATOM 833 C CA . ALA A 1 110 ? -1.180 4.726 17.626 1.00 92.62 110 ALA A CA 1
ATOM 834 C C . ALA A 1 110 ? -0.342 3.716 16.821 1.00 92.62 110 ALA A C 1
ATOM 836 O O . ALA A 1 110 ? 0.677 4.089 16.245 1.00 92.62 110 ALA A O 1
ATOM 837 N N . LEU A 1 111 ? -0.794 2.460 16.718 1.00 91.06 111 LEU A N 1
ATOM 838 C CA . LEU A 1 111 ? -0.130 1.443 15.896 1.00 91.06 111 LEU A CA 1
ATOM 839 C C . LEU A 1 111 ? -0.247 1.746 14.395 1.00 91.06 111 LEU A C 1
ATOM 841 O O . LEU A 1 111 ? 0.719 1.557 13.659 1.00 91.06 111 LEU A O 1
ATOM 845 N N . ALA A 1 112 ? -1.398 2.247 13.941 1.00 89.50 112 ALA A N 1
ATOM 846 C CA . ALA A 1 112 ? -1.633 2.594 12.538 1.00 89.50 112 ALA A CA 1
ATOM 847 C C . ALA A 1 112 ? -0.789 3.788 12.053 1.00 89.50 112 ALA A C 1
ATOM 849 O O . ALA A 1 112 ? -0.536 3.914 10.857 1.00 89.50 112 ALA A O 1
ATOM 850 N N . GLN A 1 113 ? -0.340 4.655 12.964 1.00 93.06 113 GLN A N 1
ATOM 851 C CA . GLN A 1 113 ? 0.564 5.767 12.653 1.00 93.06 113 GLN A CA 1
ATOM 852 C C . GLN A 1 113 ? 2.026 5.334 12.490 1.00 93.06 113 GLN A C 1
ATOM 854 O O . GLN A 1 113 ? 2.836 6.111 11.978 1.00 93.06 113 GLN A O 1
ATOM 859 N N . ILE A 1 114 ? 2.385 4.115 12.910 1.00 91.50 114 ILE A N 1
ATOM 860 C CA . ILE A 1 114 ? 3.746 3.607 12.748 1.00 91.50 114 ILE A CA 1
ATOM 861 C C . ILE A 1 114 ? 4.003 3.410 11.248 1.00 91.50 114 ILE A C 1
ATOM 863 O O . ILE A 1 114 ? 3.288 2.637 10.603 1.00 91.50 114 ILE A O 1
ATOM 867 N N . PRO A 1 115 ? 5.025 4.069 10.670 1.00 90.12 115 PRO A N 1
ATOM 868 C CA . PRO A 1 115 ? 5.353 3.889 9.264 1.00 90.12 115 PRO A CA 1
ATOM 869 C C . PRO A 1 115 ? 5.701 2.424 8.996 1.00 90.12 115 PRO A C 1
ATOM 871 O O . PRO A 1 115 ? 6.339 1.775 9.825 1.00 90.12 115 PRO A O 1
ATOM 874 N N . THR A 1 116 ? 5.353 1.905 7.816 1.00 89.56 116 THR A N 1
ATOM 875 C CA . THR A 1 116 ? 5.534 0.482 7.474 1.00 89.56 116 THR A CA 1
ATOM 876 C C . THR A 1 116 ? 6.971 -0.010 7.701 1.00 89.56 116 THR A C 1
ATOM 878 O O . THR A 1 116 ? 7.178 -1.138 8.140 1.00 89.56 116 THR A O 1
ATOM 881 N N . LEU A 1 117 ? 7.969 0.857 7.485 1.00 91.75 117 LEU A N 1
ATOM 882 C CA . LEU A 1 117 ? 9.389 0.561 7.716 1.00 91.75 117 LEU A CA 1
ATOM 883 C C . LEU A 1 117 ? 9.743 0.320 9.195 1.00 91.75 117 LEU A C 1
ATOM 885 O O . LEU A 1 117 ? 10.664 -0.440 9.479 1.00 91.75 117 LEU A O 1
ATOM 889 N N . GLY A 1 118 ? 9.012 0.924 10.137 1.00 89.25 118 GLY A N 1
ATOM 890 C CA . GLY A 1 118 ? 9.254 0.776 11.578 1.00 89.25 118 GLY A CA 1
ATOM 891 C C . GLY A 1 118 ? 8.971 -0.633 12.103 1.00 89.25 118 GLY A C 1
ATOM 892 O O . GLY A 1 118 ? 9.528 -1.040 13.120 1.00 89.25 118 GLY A O 1
ATOM 893 N N . TRP A 1 119 ? 8.161 -1.407 11.380 1.00 91.50 119 TRP A N 1
ATOM 894 C CA . TRP A 1 119 ? 7.823 -2.780 11.741 1.00 91.50 119 TRP A CA 1
ATOM 895 C C . TRP A 1 119 ? 8.929 -3.792 11.422 1.00 91.50 119 TRP A C 1
ATOM 897 O O . TRP A 1 119 ? 9.021 -4.820 12.090 1.00 91.50 119 TRP A O 1
ATOM 907 N N . ILE A 1 120 ? 9.793 -3.497 10.443 1.00 92.12 120 ILE A N 1
ATOM 908 C CA . ILE A 1 120 ? 10.859 -4.400 9.976 1.00 92.12 120 ILE A CA 1
ATOM 909 C C . ILE A 1 120 ? 11.750 -4.901 11.130 1.00 92.12 120 ILE A C 1
ATOM 911 O O . ILE A 1 120 ? 11.841 -6.116 11.311 1.00 92.12 120 ILE A O 1
ATOM 915 N N . PRO A 1 121 ? 12.389 -4.031 11.940 1.00 88.44 121 PRO A N 1
ATOM 916 C CA . PRO A 1 121 ? 13.287 -4.487 13.001 1.00 88.44 121 PRO A CA 1
ATOM 917 C C . PRO A 1 121 ? 12.563 -5.246 14.120 1.00 88.44 121 PRO A C 1
ATOM 919 O O . PRO A 1 121 ? 13.107 -6.210 14.655 1.00 88.44 121 PRO A O 1
ATOM 922 N N . LEU A 1 122 ? 11.326 -4.862 14.455 1.00 90.00 122 LEU A N 1
ATOM 923 C CA . LEU A 1 122 ? 10.530 -5.567 15.462 1.00 90.00 122 LEU A CA 1
ATOM 924 C C . LEU A 1 122 ? 10.253 -7.009 15.022 1.00 90.00 122 LEU A C 1
ATOM 926 O O . LEU A 1 122 ? 10.455 -7.945 15.795 1.00 90.00 122 LEU A O 1
ATOM 930 N N . PHE A 1 123 ? 9.848 -7.190 13.764 1.00 89.38 123 PHE A N 1
ATOM 931 C CA . PHE A 1 123 ? 9.627 -8.516 13.199 1.00 89.38 123 PHE A CA 1
ATOM 932 C C . PHE A 1 123 ? 10.922 -9.320 13.059 1.00 89.38 123 PHE A C 1
ATOM 934 O O . PHE A 1 123 ? 10.898 -10.522 13.306 1.00 89.38 123 PHE A O 1
ATOM 941 N N . MET A 1 124 ? 12.058 -8.685 12.754 1.00 88.25 124 MET A N 1
ATOM 942 C CA . MET A 1 124 ? 13.359 -9.370 12.735 1.00 88.25 124 MET A CA 1
ATOM 943 C C . MET A 1 124 ? 13.729 -9.972 14.095 1.00 88.25 124 MET A C 1
ATOM 945 O O . MET A 1 124 ? 14.212 -11.100 14.146 1.00 88.25 124 MET A O 1
ATOM 949 N N . VAL A 1 125 ? 13.492 -9.253 15.196 1.00 90.06 125 VAL A N 1
ATOM 950 C CA . VAL A 1 125 ? 13.755 -9.773 16.550 1.00 90.06 125 VAL A CA 1
ATOM 951 C C . VAL A 1 125 ? 12.728 -10.837 16.946 1.00 90.06 125 VAL A C 1
ATOM 953 O O . VAL A 1 125 ? 13.093 -11.834 17.561 1.00 90.06 125 VAL A O 1
ATOM 956 N N . LEU A 1 126 ? 11.456 -10.646 16.579 1.00 87.38 126 LEU A N 1
ATOM 957 C CA . LEU A 1 126 ? 10.364 -11.553 16.941 1.00 87.38 126 LEU A CA 1
ATOM 958 C C . LEU A 1 126 ? 10.446 -12.909 16.219 1.00 87.38 126 LEU A C 1
ATOM 960 O O . LEU A 1 126 ? 10.189 -13.941 16.833 1.00 87.38 126 LEU A O 1
ATOM 964 N N . PHE A 1 127 ? 10.791 -12.908 14.927 1.00 86.38 127 PHE A N 1
ATOM 965 C CA . PHE A 1 127 ? 10.870 -14.120 14.100 1.00 86.38 127 PHE A CA 1
ATOM 966 C C . PHE A 1 127 ? 12.292 -14.687 13.973 1.00 86.38 127 PHE A C 1
ATOM 968 O O . PHE A 1 127 ? 12.451 -15.826 13.536 1.00 86.38 127 PHE A O 1
ATOM 975 N N . GLY A 1 128 ? 13.312 -13.930 14.390 1.00 74.62 128 GLY A N 1
ATOM 976 C CA . GLY A 1 128 ? 14.718 -14.310 14.281 1.00 74.62 128 GLY A CA 1
ATOM 977 C C . GLY A 1 128 ? 15.255 -14.230 12.845 1.00 74.62 128 GLY A C 1
ATOM 978 O O . GLY A 1 128 ? 14.542 -14.433 11.867 1.00 74.62 128 GLY A O 1
ATOM 979 N N . ILE A 1 129 ? 16.554 -13.954 12.708 1.00 67.12 129 ILE A N 1
ATOM 980 C CA . ILE A 1 129 ? 17.262 -13.852 11.413 1.00 67.12 129 ILE A CA 1
ATOM 981 C C . ILE A 1 129 ? 17.669 -15.254 10.881 1.00 67.12 129 ILE A C 1
ATOM 983 O O . ILE A 1 129 ? 18.319 -15.376 9.849 1.00 67.12 129 ILE A O 1
ATOM 987 N N . ASP A 1 130 ? 17.287 -16.338 11.564 1.00 62.16 130 ASP A N 1
ATOM 988 C CA . ASP A 1 130 ? 17.952 -17.648 11.444 1.00 62.16 130 ASP A CA 1
ATOM 989 C C . ASP A 1 130 ? 17.255 -18.689 10.543 1.00 62.16 130 ASP A C 1
ATOM 991 O O . ASP A 1 130 ? 17.522 -19.879 10.638 1.00 62.16 130 ASP A O 1
ATOM 995 N N . ASN A 1 131 ? 16.378 -18.282 9.621 1.00 57.22 131 ASN A N 1
ATOM 996 C CA . ASN A 1 131 ? 15.743 -19.227 8.681 1.00 57.22 131 ASN A CA 1
ATOM 997 C C . ASN A 1 131 ? 16.098 -18.966 7.208 1.00 57.22 131 ASN A C 1
ATOM 999 O O . ASN A 1 131 ? 15.343 -19.331 6.306 1.00 57.22 131 ASN A O 1
ATOM 1003 N N . GLY A 1 132 ? 17.252 -18.351 6.936 1.00 57.44 132 GLY A N 1
ATOM 1004 C CA . GLY A 1 132 ? 17.879 -18.497 5.623 1.00 57.44 132 GLY A CA 1
ATOM 1005 C C . GLY A 1 132 ? 18.364 -19.945 5.473 1.00 57.44 132 GLY A C 1
ATOM 1006 O O . GLY A 1 132 ? 18.942 -20.455 6.434 1.00 57.44 132 GLY A O 1
ATOM 1007 N N . PRO A 1 133 ? 18.150 -20.628 4.327 1.00 52.88 133 PRO A N 1
ATOM 1008 C CA . PRO A 1 133 ? 18.759 -21.925 4.061 1.00 52.88 133 PRO A CA 1
ATOM 1009 C C . PRO A 1 133 ? 20.240 -21.826 4.387 1.00 52.88 133 PRO A C 1
ATOM 1011 O O . PRO A 1 133 ? 20.984 -21.061 3.773 1.00 52.88 133 PRO A O 1
ATOM 1014 N N . GLN A 1 134 ? 20.604 -22.530 5.450 1.00 54.12 134 GLN A N 1
ATOM 1015 C CA . GLN A 1 134 ? 21.912 -22.482 6.063 1.00 54.12 134 GLN A CA 1
ATOM 1016 C C . GLN A 1 134 ? 22.966 -22.654 4.980 1.00 54.12 134 GLN A C 1
ATOM 1018 O O . GLN A 1 134 ? 22.814 -23.494 4.093 1.00 54.12 134 GLN A O 1
ATOM 1023 N N . ALA A 1 135 ? 24.012 -21.837 5.079 1.00 58.28 135 ALA A N 1
ATOM 1024 C CA . ALA A 1 135 ? 25.248 -21.903 4.326 1.00 58.28 135 ALA A CA 1
ATOM 1025 C C . ALA A 1 135 ? 25.721 -23.358 4.145 1.00 58.28 135 ALA A C 1
ATOM 1027 O O . ALA A 1 135 ? 26.492 -23.907 4.932 1.00 58.28 135 ALA A O 1
ATOM 1028 N N . GLY A 1 136 ? 25.241 -23.987 3.078 1.00 56.75 136 GLY A N 1
ATOM 1029 C CA . GLY A 1 136 ? 25.656 -25.298 2.638 1.00 56.75 136 GLY A CA 1
ATOM 1030 C C . GLY A 1 136 ? 27.007 -25.172 1.959 1.00 56.75 136 GLY A C 1
ATOM 1031 O O . GLY A 1 136 ? 27.082 -24.964 0.756 1.00 56.75 136 GLY A O 1
ATOM 1032 N N . GLY A 1 137 ? 28.079 -25.335 2.731 1.00 62.06 137 GLY A N 1
ATOM 1033 C CA . GLY A 1 137 ? 29.269 -25.988 2.194 1.00 62.06 137 GLY A CA 1
ATOM 1034 C C . GLY A 1 137 ? 30.393 -25.119 1.636 1.00 62.06 137 GLY A C 1
ATOM 1035 O O . GLY A 1 137 ? 31.137 -25.616 0.798 1.00 62.06 137 GLY A O 1
ATOM 1036 N N . TYR A 1 138 ? 30.659 -23.924 2.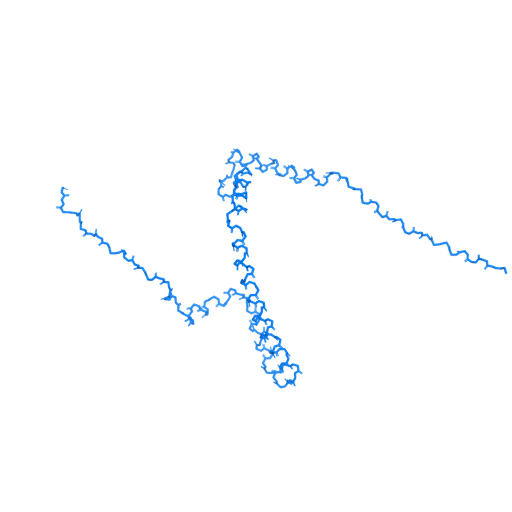169 1.00 60.75 138 TYR A N 1
ATOM 1037 C CA . TYR A 1 138 ? 32.003 -23.333 2.029 1.00 60.75 138 TYR A CA 1
ATOM 1038 C C . TYR A 1 138 ? 32.982 -23.966 3.031 1.00 60.75 138 TYR A C 1
ATOM 1040 O O . TYR A 1 138 ? 33.650 -23.282 3.805 1.00 60.75 138 TYR A O 1
ATOM 1048 N N . ARG A 1 139 ? 33.081 -25.305 3.027 1.00 66.81 139 ARG A N 1
ATOM 1049 C CA . ARG A 1 139 ? 34.286 -25.959 3.541 1.00 66.81 139 ARG A CA 1
ATOM 1050 C C . ARG A 1 139 ? 35.412 -25.542 2.609 1.00 66.81 139 ARG A C 1
ATOM 1052 O O . ARG A 1 139 ? 35.529 -26.049 1.498 1.00 66.81 139 ARG A O 1
ATOM 1059 N N . GLN A 1 140 ? 36.206 -24.589 3.082 1.00 61.53 140 GLN A N 1
ATOM 1060 C CA . GLN A 1 140 ? 37.524 -24.271 2.563 1.00 61.53 140 GLN A CA 1
ATOM 1061 C C . GLN A 1 140 ? 38.296 -25.575 2.347 1.00 61.53 140 GLN A C 1
ATOM 1063 O O . GLN A 1 140 ? 38.767 -26.203 3.294 1.00 61.53 140 GLN A O 1
ATOM 1068 N N . ASN A 1 141 ? 38.430 -25.981 1.089 1.00 57.66 141 ASN A N 1
ATOM 1069 C CA . ASN A 1 141 ? 39.396 -26.987 0.689 1.00 57.66 141 ASN A CA 1
ATOM 1070 C C . ASN A 1 141 ? 40.768 -26.298 0.603 1.00 57.66 141 ASN A C 1
ATOM 1072 O O . ASN A 1 141 ? 41.274 -26.028 -0.479 1.00 57.66 141 ASN A O 1
ATOM 1076 N N . HIS A 1 142 ? 41.339 -25.942 1.759 1.00 60.78 142 HIS A N 1
ATOM 1077 C CA . HIS A 1 142 ? 42.764 -25.622 1.890 1.00 60.78 142 HIS A CA 1
ATOM 1078 C C . HIS A 1 142 ? 43.549 -26.938 1.917 1.00 60.78 142 HIS A C 1
ATOM 1080 O O . HIS A 1 142 ? 44.053 -27.375 2.949 1.00 60.78 142 HIS A O 1
ATOM 1086 N N . ARG A 1 143 ? 43.581 -27.619 0.772 1.00 65.94 143 ARG A N 1
ATOM 1087 C CA . ARG A 1 143 ? 44.453 -28.768 0.540 1.00 65.94 143 ARG A CA 1
ATOM 1088 C C . ARG A 1 143 ? 44.994 -28.650 -0.879 1.00 65.94 143 ARG A C 1
ATOM 1090 O O . ARG A 1 143 ? 44.351 -29.086 -1.828 1.00 65.94 143 ARG A O 1
ATOM 1097 N N . GLY A 1 144 ? 46.127 -27.968 -1.008 1.00 60.69 144 GLY A N 1
ATOM 1098 C CA . GLY A 1 144 ? 46.784 -27.754 -2.297 1.00 60.69 144 GLY A CA 1
ATOM 1099 C C . GLY A 1 144 ? 47.890 -26.701 -2.284 1.00 60.69 144 GLY A C 1
ATOM 1100 O O . GLY A 1 144 ? 48.043 -26.013 -3.282 1.00 60.69 144 GLY A O 1
ATOM 1101 N N . ALA A 1 145 ? 48.616 -26.535 -1.174 1.00 61.75 145 ALA A N 1
ATOM 1102 C CA . ALA A 1 145 ? 49.779 -25.643 -1.098 1.00 61.75 145 ALA A CA 1
ATOM 1103 C C . ALA A 1 145 ? 51.078 -26.414 -0.796 1.00 61.75 145 ALA A C 1
ATOM 1105 O O . ALA A 1 145 ? 52.019 -25.842 -0.252 1.00 61.75 145 ALA A O 1
ATOM 1106 N N . ASP A 1 146 ? 51.116 -27.703 -1.153 1.00 64.75 146 ASP A N 1
ATOM 1107 C CA . ASP A 1 146 ? 52.211 -28.607 -0.783 1.00 64.75 146 ASP A CA 1
ATOM 1108 C C . ASP A 1 146 ? 52.853 -29.295 -2.005 1.00 64.75 146 ASP A C 1
ATOM 1110 O O . ASP A 1 146 ? 53.738 -30.121 -1.824 1.00 64.75 146 ASP A O 1
ATOM 1114 N N . ASP A 1 147 ? 52.453 -28.954 -3.237 1.00 62.03 147 ASP A N 1
ATOM 1115 C CA . ASP A 1 147 ? 53.100 -29.461 -4.454 1.00 62.03 147 ASP A CA 1
ATOM 1116 C C . ASP A 1 147 ? 53.467 -28.307 -5.405 1.00 62.03 147 ASP A C 1
ATOM 1118 O O . ASP A 1 147 ? 52.591 -27.550 -5.835 1.00 62.03 147 ASP A O 1
ATOM 1122 N N . TYR A 1 148 ? 54.768 -28.274 -5.736 1.00 56.75 148 TYR A N 1
ATOM 1123 C CA . TYR A 1 148 ? 55.558 -27.397 -6.627 1.00 56.75 148 TYR A CA 1
ATOM 1124 C C . TYR A 1 148 ? 56.275 -26.193 -6.001 1.00 56.75 148 TYR A C 1
ATOM 1126 O O . TYR A 1 148 ? 55.639 -25.157 -5.714 1.00 56.75 148 TYR A O 1
#

InterPro domains:
  IPR035906 MetI-like superfamily [SSF161098] (63-129)

pLDDT: mean 77.16, std 13.7, range [50.34, 97.81]